Protein AF-A0A496L626-F1 (afdb_monomer_lite)

Sequence (64 aa):
MSVFAKRYNFATLKNQKSNTVKNICSDMDLKTFSEQEAKKVTLDYFCGDELATQVWINKYALKD

pLDDT: mean 72.19, std 16.36, range [44.22, 93.81]

Foldseek 3Di:
DDDDPCPPPPDDPDDDDDPPPPDPDDDPPPPLDDLVVQLVVLCVVVVNPNVSSVVVCVVPVPDD

Structure (mmCIF, N/CA/C/O backbone):
data_AF-A0A496L626-F1
#
_entry.id   AF-A0A496L626-F1
#
loop_
_atom_site.group_PDB
_atom_site.id
_atom_site.type_symbol
_atom_site.label_atom_id
_atom_site.label_alt_id
_atom_site.label_comp_id
_atom_site.label_asym_id
_atom_site.label_entity_id
_atom_site.label_seq_id
_atom_site.pdbx_PDB_ins_code
_atom_site.Cartn_x
_atom_site.Cartn_y
_atom_site.Cartn_z
_atom_site.occupancy
_atom_site.B_iso_or_equiv
_atom_site.auth_seq_id
_atom_site.auth_comp_id
_atom_site.auth_asym_id
_atom_site.auth_atom_id
_atom_site.pdbx_PDB_model_num
ATOM 1 N N . MET A 1 1 ? -28.201 64.191 -24.609 1.00 44.22 1 MET A N 1
ATOM 2 C CA . MET A 1 1 ? -27.278 63.107 -25.003 1.00 44.22 1 MET A CA 1
ATOM 3 C C . MET A 1 1 ? -27.183 62.130 -23.839 1.00 44.22 1 MET A C 1
ATOM 5 O O . MET A 1 1 ? -26.523 62.413 -22.850 1.00 44.22 1 MET A O 1
ATOM 9 N N . SER A 1 2 ? -27.948 61.046 -23.906 1.00 46.62 2 SER A N 1
ATOM 10 C CA . SER A 1 2 ? -27.833 59.915 -22.988 1.00 46.62 2 SER A CA 1
ATOM 11 C C . SER A 1 2 ? -26.702 59.024 -23.501 1.00 46.62 2 SER A C 1
ATOM 13 O O . SER A 1 2 ? -26.799 58.603 -24.645 1.00 46.62 2 SER A O 1
ATOM 15 N N . VAL A 1 3 ? -25.652 58.772 -22.712 1.00 55.81 3 VAL A N 1
ATOM 16 C CA . VAL A 1 3 ? -24.813 57.553 -22.780 1.00 55.81 3 VAL A CA 1
ATOM 17 C C . VAL A 1 3 ? -24.114 57.359 -21.418 1.00 55.81 3 VAL A C 1
ATOM 19 O O . VAL A 1 3 ? -23.001 57.799 -21.180 1.00 55.81 3 VAL A O 1
ATOM 22 N N . PHE A 1 4 ? -24.862 56.957 -20.394 1.00 57.72 4 PHE A N 1
ATOM 23 C CA . PHE A 1 4 ? -24.918 55.558 -19.951 1.00 57.72 4 PHE A CA 1
ATOM 24 C C . PHE A 1 4 ? -23.654 55.070 -19.217 1.00 57.72 4 PHE A C 1
ATOM 26 O O . PHE A 1 4 ? -23.080 54.033 -19.540 1.00 57.72 4 PHE A O 1
ATOM 33 N N . ALA A 1 5 ? -23.266 55.764 -18.143 1.00 57.59 5 ALA A N 1
ATOM 34 C CA . ALA A 1 5 ? -22.533 55.110 -17.066 1.00 57.59 5 ALA A CA 1
ATOM 35 C C . ALA A 1 5 ? -23.498 54.134 -16.376 1.00 57.59 5 ALA A C 1
ATOM 37 O O . ALA A 1 5 ? -24.169 54.471 -15.400 1.00 57.59 5 ALA A O 1
ATOM 38 N N . LYS A 1 6 ? -23.586 52.909 -16.905 1.00 57.31 6 LYS A N 1
ATOM 39 C CA . LYS A 1 6 ? -24.046 51.748 -16.144 1.00 57.31 6 LYS A CA 1
ATOM 40 C C . LYS A 1 6 ? -23.059 51.568 -14.995 1.00 57.31 6 LYS A C 1
ATOM 42 O O . LYS A 1 6 ? -22.102 50.806 -15.086 1.00 57.31 6 LYS A O 1
ATOM 47 N N . ARG A 1 7 ? -23.269 52.317 -13.911 1.00 57.72 7 ARG A N 1
ATOM 48 C CA . ARG A 1 7 ? -22.737 51.986 -12.596 1.00 57.72 7 ARG A CA 1
ATOM 49 C C . ARG A 1 7 ? -23.410 50.669 -12.240 1.00 57.72 7 ARG A C 1
ATOM 51 O O . ARG A 1 7 ? -24.519 50.661 -11.716 1.00 57.72 7 ARG A O 1
ATOM 58 N N . TYR A 1 8 ? -22.799 49.567 -12.663 1.00 52.38 8 TYR A N 1
ATOM 59 C CA . TYR A 1 8 ? -23.254 48.235 -12.315 1.00 52.38 8 TYR A CA 1
ATOM 60 C C . TYR A 1 8 ? -23.337 48.190 -10.793 1.00 52.38 8 TYR A C 1
ATOM 62 O O . TYR A 1 8 ? -22.341 48.344 -10.086 1.00 52.38 8 TYR A O 1
ATOM 70 N N . ASN A 1 9 ? -24.571 48.110 -10.311 1.00 59.59 9 ASN A N 1
ATOM 71 C CA . ASN A 1 9 ? -24.903 48.039 -8.908 1.00 59.59 9 ASN A CA 1
ATOM 72 C C . ASN A 1 9 ? -24.411 46.672 -8.422 1.00 59.59 9 ASN A C 1
ATOM 74 O O . ASN A 1 9 ? -25.049 45.652 -8.661 1.00 59.59 9 ASN A O 1
ATOM 78 N N . PHE A 1 10 ? -23.217 46.639 -7.829 1.00 57.97 10 PHE A N 1
ATOM 79 C CA . PHE A 1 10 ? -22.552 45.423 -7.346 1.00 57.97 10 PHE A CA 1
ATOM 80 C C . PHE A 1 10 ? -23.143 44.941 -6.007 1.00 57.97 10 PHE A C 1
ATOM 82 O O . PHE A 1 10 ? -22.447 44.415 -5.144 1.00 57.97 10 PHE A O 1
ATOM 89 N N . ALA A 1 11 ? -24.440 45.158 -5.803 1.00 60.88 11 ALA A N 1
ATOM 90 C CA . ALA A 1 11 ? -25.159 44.795 -4.601 1.00 60.88 11 ALA A CA 1
ATOM 91 C C . ALA A 1 11 ? -26.407 44.019 -5.009 1.00 60.88 11 ALA A C 1
ATOM 93 O O . ALA A 1 11 ? -27.384 44.622 -5.424 1.00 60.88 11 ALA A O 1
ATOM 94 N N . THR A 1 12 ? -26.307 42.690 -4.903 1.00 62.84 12 THR A N 1
ATOM 95 C CA . THR A 1 12 ? -27.346 41.724 -4.474 1.00 62.84 12 THR A CA 1
ATOM 96 C C . THR A 1 12 ? -27.163 40.364 -5.152 1.00 62.84 12 THR A C 1
ATOM 98 O O . THR A 1 12 ? -28.063 39.850 -5.804 1.00 62.84 12 THR A O 1
ATOM 101 N N . LEU A 1 13 ? -26.000 39.742 -4.955 1.00 56.31 13 LEU A N 1
ATOM 102 C CA . LEU A 1 13 ? -25.861 38.286 -5.069 1.00 56.31 13 LEU A CA 1
ATOM 103 C C . LEU A 1 13 ? -25.277 37.732 -3.762 1.00 56.31 13 LEU A C 1
ATOM 105 O O . LEU A 1 13 ? -24.250 37.064 -3.730 1.00 56.31 13 LEU A O 1
ATOM 109 N N . LYS A 1 14 ? -25.930 38.065 -2.646 1.00 59.03 14 LYS A N 1
ATOM 110 C CA . LYS A 1 14 ? -25.918 37.227 -1.443 1.00 59.03 14 LYS A CA 1
ATOM 111 C C . LYS A 1 14 ? -27.246 36.479 -1.430 1.00 59.03 14 LYS A C 1
ATOM 113 O O . LYS A 1 14 ? -28.255 37.096 -1.755 1.00 59.03 14 LYS A O 1
ATOM 118 N N . ASN A 1 15 ? -27.231 35.227 -0.962 1.00 64.19 15 ASN A N 1
ATOM 119 C CA . ASN A 1 15 ? -28.395 34.342 -0.799 1.00 64.19 15 ASN A CA 1
ATOM 120 C C . ASN A 1 15 ? -28.804 33.688 -2.137 1.00 64.19 15 ASN A C 1
ATOM 122 O O . ASN A 1 15 ? -29.486 34.292 -2.944 1.00 64.19 15 ASN A O 1
ATOM 126 N N . GLN A 1 16 ? -28.369 32.488 -2.508 1.00 59.38 16 GLN A N 1
ATOM 127 C CA . GLN A 1 16 ? -28.416 31.24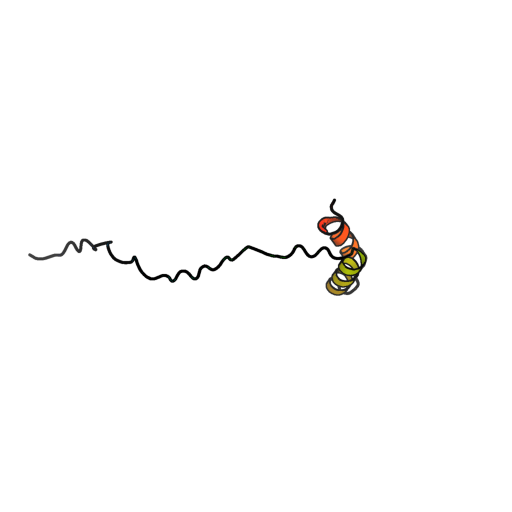0 -1.757 1.00 59.38 16 GLN A CA 1
ATOM 128 C C . GLN A 1 16 ? -27.318 30.302 -2.295 1.00 59.38 16 GLN A C 1
ATOM 130 O O . GLN A 1 16 ? -27.468 29.705 -3.357 1.00 59.38 16 GLN A O 1
ATOM 135 N N . LYS A 1 17 ? -26.214 30.116 -1.569 1.00 47.16 17 LYS A N 1
ATOM 136 C CA . LYS A 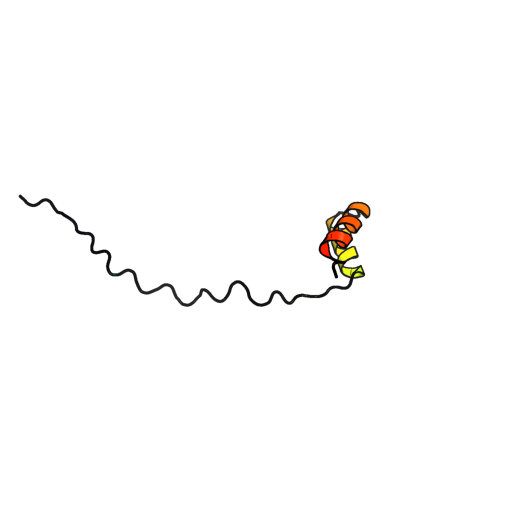1 17 ? -25.544 28.812 -1.607 1.00 47.16 17 LYS A CA 1
ATOM 137 C C . LYS A 1 17 ? -25.863 28.177 -0.274 1.00 47.16 17 LYS A C 1
ATOM 139 O O . LYS A 1 17 ? -25.355 28.598 0.759 1.00 47.16 17 LYS A O 1
ATOM 144 N N . SER A 1 18 ? -26.833 27.273 -0.347 1.00 45.06 18 SER A N 1
ATOM 145 C CA . SER A 1 18 ? -27.203 26.308 0.674 1.00 45.06 18 SER A CA 1
ATOM 146 C C . SER A 1 18 ? -26.014 25.955 1.567 1.00 45.06 18 SER A C 1
ATOM 148 O O . SER A 1 18 ? -24.905 25.735 1.074 1.00 45.06 18 SER A O 1
ATOM 150 N N . ASN A 1 19 ? -26.268 25.882 2.870 1.00 55.88 19 ASN A N 1
ATOM 151 C CA . ASN A 1 19 ? -25.389 25.325 3.895 1.00 55.88 19 ASN A CA 1
ATOM 152 C C . ASN A 1 19 ? -25.138 23.817 3.656 1.00 55.88 19 ASN A C 1
ATOM 154 O O . ASN A 1 19 ? -25.478 22.965 4.471 1.00 55.88 19 ASN A O 1
ATOM 158 N N . THR A 1 20 ? -24.569 23.473 2.503 1.00 57.81 20 THR A N 1
ATOM 159 C CA . THR A 1 20 ? -24.224 22.121 2.053 1.00 57.81 20 THR A CA 1
ATOM 160 C C . THR A 1 20 ? -22.774 22.066 1.589 1.00 57.81 20 THR A C 1
ATOM 162 O O . THR A 1 20 ? -22.433 21.326 0.675 1.00 57.81 20 THR A O 1
ATOM 165 N N . VAL A 1 21 ? -21.897 22.828 2.240 1.00 59.44 21 VAL A N 1
ATOM 166 C CA . VAL A 1 21 ? -20.510 22.390 2.422 1.00 59.44 21 VAL A CA 1
ATOM 167 C C . VAL A 1 21 ? -20.509 21.613 3.736 1.00 59.44 21 VAL A C 1
ATOM 169 O O . VAL A 1 21 ? -20.062 22.095 4.768 1.00 59.44 21 VAL A O 1
ATOM 172 N N . LYS A 1 22 ? -21.156 20.442 3.730 1.00 57.59 22 LYS A N 1
ATOM 173 C CA . LYS A 1 22 ? -21.009 19.480 4.822 1.00 57.59 22 LYS A CA 1
ATOM 174 C C . LYS A 1 22 ? -19.568 18.986 4.740 1.00 57.59 22 LYS A C 1
ATOM 176 O O . LYS A 1 22 ? -19.203 18.429 3.710 1.00 57.59 22 LYS A O 1
ATOM 181 N N . ASN A 1 23 ? -18.785 19.297 5.773 1.00 58.97 23 ASN A N 1
ATOM 182 C CA . ASN A 1 23 ? -17.429 18.837 6.073 1.00 58.97 23 ASN A CA 1
ATOM 183 C C . ASN A 1 23 ? -16.866 17.810 5.081 1.00 58.97 23 ASN A C 1
ATOM 185 O O . ASN A 1 23 ? -17.070 16.609 5.232 1.00 58.97 23 ASN A O 1
ATOM 189 N N . ILE A 1 24 ? -16.098 18.272 4.097 1.00 62.50 24 ILE A N 1
ATOM 190 C CA . ILE A 1 24 ? -15.018 17.428 3.590 1.00 62.50 24 ILE A CA 1
ATOM 191 C C . ILE A 1 24 ? -13.935 17.554 4.654 1.00 62.50 24 ILE A C 1
ATOM 193 O O . ILE A 1 24 ? -13.551 18.676 4.974 1.00 62.50 24 ILE A O 1
ATOM 197 N N . CYS A 1 25 ? -13.460 16.428 5.176 1.00 51.72 25 CYS A N 1
ATOM 198 C CA . CYS A 1 25 ? -12.468 16.330 6.249 1.00 51.72 25 CYS A CA 1
ATOM 199 C C . CYS A 1 25 ? -13.061 16.338 7.665 1.00 51.72 25 CYS A C 1
ATOM 201 O O . CYS A 1 25 ? -13.020 17.326 8.389 1.00 51.72 25 CYS A O 1
ATOM 203 N N . SER A 1 26 ? -13.584 15.186 8.068 1.00 57.69 26 SER A N 1
ATOM 204 C CA . SER A 1 26 ? -13.498 14.694 9.445 1.00 57.69 26 SER A CA 1
ATOM 205 C C . SER A 1 26 ? -13.910 13.226 9.418 1.00 57.69 26 SER A C 1
ATOM 207 O O . SER A 1 26 ? -14.971 12.928 8.873 1.00 57.69 26 SER A O 1
ATOM 209 N N . ASP A 1 27 ? -13.056 12.367 9.972 1.00 54.53 27 ASP A N 1
ATOM 210 C CA . ASP A 1 27 ? -13.135 10.901 10.005 1.00 54.53 27 ASP A CA 1
ATOM 211 C C . ASP A 1 27 ? -12.708 10.158 8.725 1.00 54.53 27 ASP A C 1
ATOM 213 O O . ASP A 1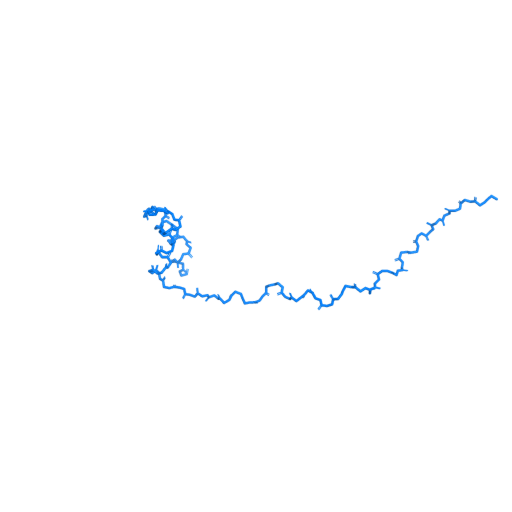 27 ? -13.458 9.404 8.112 1.00 54.53 27 ASP A O 1
ATOM 217 N N . MET A 1 28 ? -11.429 10.287 8.348 1.00 54.84 28 MET A N 1
ATOM 218 C CA . MET A 1 28 ? -10.736 9.034 8.040 1.00 54.84 28 MET A CA 1
ATOM 219 C C . MET A 1 28 ? -10.422 8.418 9.394 1.00 54.84 28 MET A C 1
ATOM 221 O O . MET A 1 28 ? -9.444 8.820 10.023 1.00 54.84 28 MET A O 1
ATOM 225 N N . ASP A 1 29 ? -11.281 7.507 9.857 1.00 60.03 29 ASP A N 1
ATOM 226 C CA . ASP A 1 29 ? -10.911 6.533 10.880 1.00 60.03 29 ASP A CA 1
ATOM 227 C C . ASP A 1 29 ? -9.494 6.061 10.541 1.00 60.03 29 ASP A C 1
ATOM 229 O O . ASP A 1 29 ? -9.284 5.429 9.497 1.00 60.03 29 ASP A O 1
ATOM 233 N N . LEU A 1 30 ? -8.508 6.426 11.364 1.00 64.62 30 LEU A N 1
ATOM 234 C CA . LEU A 1 30 ? -7.150 5.913 11.242 1.00 64.62 30 LEU A CA 1
ATOM 235 C C . LEU A 1 30 ? -7.229 4.424 11.573 1.00 64.62 30 LEU A C 1
ATOM 237 O O . LEU A 1 30 ? -7.046 4.007 12.714 1.00 64.62 30 LEU A O 1
ATOM 241 N N . LYS A 1 31 ? -7.598 3.617 10.577 1.00 69.88 31 LYS A N 1
ATOM 242 C CA . LYS A 1 31 ? -7.630 2.169 10.699 1.00 69.88 31 LYS A CA 1
ATOM 243 C C . LYS A 1 31 ? -6.193 1.702 10.773 1.00 69.88 31 LYS A C 1
ATOM 245 O O . LYS A 1 31 ? -5.480 1.651 9.774 1.00 69.88 31 LYS A O 1
ATOM 250 N N . THR A 1 32 ? -5.779 1.389 11.989 1.00 74.12 32 THR A N 1
ATOM 251 C CA . THR A 1 32 ? -4.529 0.693 12.240 1.00 74.12 32 THR A CA 1
ATOM 252 C C . THR A 1 32 ? -4.698 -0.734 11.750 1.00 74.12 32 THR A C 1
ATOM 254 O O . THR A 1 32 ? -5.383 -1.546 12.372 1.00 74.12 32 THR A O 1
ATOM 257 N N . PHE A 1 33 ? -4.106 -1.022 10.600 1.00 79.44 33 PHE A N 1
ATOM 258 C CA . PHE A 1 33 ? -4.001 -2.378 10.089 1.00 79.44 33 PHE A CA 1
ATOM 259 C C . PHE A 1 33 ? -2.758 -3.043 10.671 1.00 79.44 33 PHE A C 1
ATOM 261 O O . PHE A 1 33 ? -1.760 -2.388 10.972 1.00 79.44 33 PHE A O 1
ATOM 268 N N . SER A 1 34 ? -2.822 -4.360 10.835 1.00 86.81 34 SER A N 1
ATOM 269 C CA . SER A 1 34 ? -1.649 -5.137 11.230 1.00 86.81 34 SER A CA 1
ATOM 270 C C . SER A 1 34 ? -0.599 -5.131 10.112 1.00 86.81 34 SER A C 1
ATOM 272 O O . SER A 1 34 ? -0.938 -5.079 8.927 1.00 86.81 34 SER A O 1
ATOM 274 N N . GLU A 1 35 ? 0.686 -5.227 10.468 1.00 83.88 35 GLU A N 1
ATOM 275 C CA . GLU A 1 35 ? 1.791 -5.234 9.494 1.00 83.88 35 GLU A CA 1
ATOM 276 C C . GLU A 1 35 ? 1.608 -6.323 8.423 1.00 83.88 35 GLU A C 1
ATOM 278 O O . GLU A 1 35 ? 1.850 -6.104 7.237 1.00 83.88 35 GLU A O 1
ATOM 283 N N . GLN A 1 36 ? 1.114 -7.495 8.830 1.00 88.12 36 GLN A N 1
ATOM 284 C CA . GLN A 1 36 ? 0.880 -8.631 7.939 1.00 88.12 36 GLN A CA 1
ATOM 285 C C . GLN A 1 36 ? -0.189 -8.336 6.880 1.00 88.12 36 GLN A C 1
ATOM 287 O O . GLN A 1 36 ? -0.041 -8.729 5.721 1.00 88.12 36 GLN A O 1
ATOM 292 N N . GLU A 1 37 ? -1.251 -7.628 7.261 1.00 88.19 37 GLU A N 1
ATOM 293 C CA . GLU A 1 37 ? -2.328 -7.239 6.353 1.00 88.19 37 GLU A CA 1
ATOM 294 C C . GLU A 1 37 ? -1.856 -6.165 5.373 1.00 88.19 37 GLU A C 1
ATOM 296 O O . GLU A 1 37 ? -2.025 -6.322 4.161 1.00 88.19 37 GLU A O 1
ATOM 301 N N . ALA A 1 38 ? -1.162 -5.140 5.879 1.00 86.50 38 ALA A N 1
ATOM 302 C CA . ALA A 1 38 ? -0.539 -4.120 5.044 1.00 86.50 38 ALA A CA 1
ATOM 303 C C . ALA A 1 38 ? 0.432 -4.753 4.036 1.00 86.50 38 ALA A C 1
ATOM 305 O O . ALA A 1 38 ? 0.407 -4.407 2.854 1.00 86.50 38 ALA A O 1
ATOM 306 N N . LYS A 1 39 ? 1.226 -5.743 4.466 1.00 89.88 39 LYS A N 1
ATOM 307 C CA . LYS A 1 39 ? 2.148 -6.473 3.593 1.00 89.88 39 LYS A CA 1
ATOM 308 C C . LYS A 1 39 ? 1.434 -7.243 2.496 1.00 89.88 39 LYS A C 1
ATOM 310 O O . LYS A 1 39 ? 1.844 -7.158 1.344 1.00 89.88 39 LYS A O 1
ATOM 315 N N . LYS A 1 40 ? 0.364 -7.962 2.829 1.00 91.75 40 LYS A N 1
ATOM 316 C CA . LYS A 1 40 ? -0.397 -8.755 1.858 1.00 91.75 40 LYS A CA 1
ATOM 317 C C . LYS A 1 40 ? -1.053 -7.881 0.788 1.00 91.75 40 LYS A C 1
ATOM 319 O O . LYS A 1 40 ? -0.946 -8.197 -0.391 1.00 91.75 40 LYS A O 1
ATOM 324 N N . VAL A 1 41 ? -1.694 -6.782 1.188 1.00 90.62 41 VAL A N 1
ATOM 325 C CA . VAL A 1 41 ? -2.342 -5.843 0.253 1.00 90.62 41 VAL A CA 1
ATOM 326 C C . VAL A 1 41 ? -1.306 -5.144 -0.624 1.00 90.62 41 VAL A C 1
ATOM 328 O O . VAL A 1 41 ? -1.505 -4.987 -1.823 1.00 90.62 41 VAL A O 1
ATOM 331 N N . THR A 1 42 ? -0.171 -4.764 -0.039 1.00 90.12 42 THR A N 1
ATOM 332 C CA . THR A 1 42 ? 0.925 -4.131 -0.777 1.00 90.12 42 THR A CA 1
ATOM 333 C C . THR A 1 42 ? 1.551 -5.103 -1.786 1.00 90.12 42 THR A C 1
ATOM 335 O O . THR A 1 42 ? 1.830 -4.714 -2.915 1.00 90.12 42 THR A O 1
ATOM 338 N N . LEU A 1 43 ? 1.698 -6.380 -1.423 1.00 93.81 43 LEU A N 1
ATOM 339 C CA . LEU A 1 43 ? 2.204 -7.424 -2.316 1.00 93.81 43 LEU A CA 1
ATOM 340 C C . LEU A 1 43 ? 1.264 -7.678 -3.497 1.00 93.81 43 LEU A C 1
ATOM 342 O O . LEU A 1 43 ? 1.730 -7.814 -4.625 1.00 93.81 43 LEU A O 1
ATOM 346 N N . ASP A 1 44 ? -0.046 -7.691 -3.252 1.00 93.81 44 ASP A N 1
ATOM 347 C CA . ASP A 1 44 ? -1.062 -7.785 -4.305 1.00 93.81 44 ASP A CA 1
ATOM 348 C C . ASP A 1 44 ? -1.028 -6.558 -5.236 1.00 93.81 44 ASP A C 1
ATOM 350 O O . ASP A 1 44 ? -1.014 -6.697 -6.457 1.00 93.81 44 ASP A O 1
ATOM 354 N N . TYR A 1 45 ? -0.881 -5.356 -4.667 1.00 91.69 45 TYR A N 1
ATOM 355 C CA . TYR A 1 45 ? -0.749 -4.104 -5.420 1.00 91.69 45 TYR A CA 1
ATOM 356 C C . TYR A 1 45 ? 0.494 -4.072 -6.324 1.00 91.69 45 TYR A C 1
ATOM 358 O O . TYR A 1 45 ? 0.438 -3.556 -7.439 1.00 91.69 45 TYR A O 1
ATOM 366 N N . PHE A 1 46 ? 1.612 -4.639 -5.862 1.00 90.94 46 PHE A N 1
ATOM 367 C CA . PHE A 1 46 ? 2.853 -4.748 -6.633 1.00 90.94 46 PHE A CA 1
ATOM 368 C C . PHE A 1 46 ? 2.963 -6.047 -7.447 1.00 90.94 46 PHE A C 1
ATOM 370 O O . PHE A 1 46 ? 4.059 -6.405 -7.878 1.00 90.94 46 PHE A O 1
ATOM 377 N N . CYS A 1 47 ? 1.856 -6.761 -7.675 1.00 91.00 47 CYS A N 1
ATOM 378 C CA . CYS A 1 47 ? 1.823 -7.984 -8.485 1.00 91.00 47 CYS A CA 1
ATOM 379 C C . CYS A 1 47 ? 2.825 -9.067 -8.027 1.00 91.00 47 CYS A C 1
ATOM 381 O O . CYS A 1 47 ? 3.362 -9.808 -8.850 1.00 91.00 47 CYS A O 1
ATOM 383 N N . GLY A 1 48 ? 3.096 -9.159 -6.724 1.00 91.25 48 GLY A N 1
ATOM 384 C CA . GLY A 1 48 ? 4.042 -10.120 -6.156 1.00 91.25 48 GLY A CA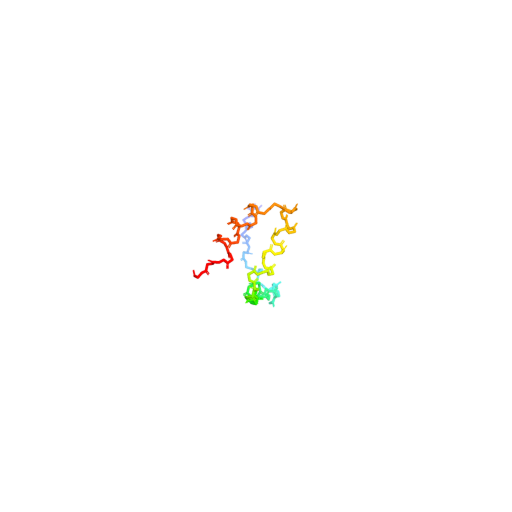 1
ATOM 385 C C . GLY A 1 48 ? 5.498 -9.651 -6.076 1.00 91.25 48 GLY A C 1
ATOM 386 O O . GLY A 1 48 ? 6.350 -10.456 -5.709 1.00 91.25 48 GLY A O 1
ATOM 387 N N . ASP A 1 49 ? 5.811 -8.383 -6.374 1.00 93.06 49 ASP A N 1
ATOM 388 C CA . ASP A 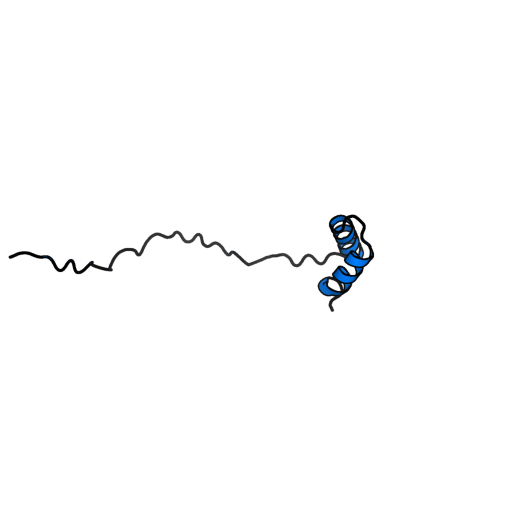1 49 ? 7.156 -7.835 -6.152 1.00 93.06 49 ASP A CA 1
ATOM 389 C C . ASP A 1 49 ? 7.418 -7.636 -4.647 1.00 93.06 49 ASP A C 1
ATOM 391 O O . ASP A 1 49 ? 6.988 -6.663 -4.011 1.00 93.06 49 ASP A O 1
ATOM 395 N N . GLU A 1 50 ? 8.126 -8.602 -4.062 1.00 90.94 50 GLU A N 1
ATOM 396 C CA . GLU A 1 50 ? 8.470 -8.610 -2.642 1.00 90.94 50 GLU A CA 1
ATOM 397 C C . GLU A 1 50 ? 9.402 -7.454 -2.255 1.00 90.94 50 GLU A C 1
ATOM 399 O O . GLU A 1 50 ? 9.268 -6.904 -1.157 1.00 90.94 50 GLU A O 1
ATOM 404 N N . LEU A 1 51 ? 10.309 -7.044 -3.148 1.00 93.06 51 LEU A N 1
ATOM 405 C CA . LEU A 1 51 ? 11.287 -5.996 -2.864 1.00 93.06 51 LEU A CA 1
ATOM 406 C C . LEU A 1 51 ? 10.608 -4.624 -2.807 1.00 93.06 51 LEU A C 1
ATOM 408 O O . LEU A 1 51 ? 10.799 -3.877 -1.843 1.00 93.06 51 LEU A O 1
ATOM 412 N N . ALA A 1 52 ? 9.772 -4.306 -3.801 1.00 91.19 52 ALA A N 1
ATOM 413 C CA . ALA A 1 52 ? 8.989 -3.069 -3.821 1.00 91.19 52 ALA A CA 1
ATOM 414 C C . ALA A 1 52 ? 8.062 -2.972 -2.598 1.00 91.19 52 ALA A C 1
ATOM 416 O O . ALA A 1 52 ? 7.977 -1.928 -1.941 1.00 91.19 52 ALA A O 1
ATOM 417 N N . THR A 1 53 ? 7.443 -4.098 -2.239 1.00 91.88 53 THR A N 1
ATOM 418 C CA . THR A 1 53 ? 6.569 -4.226 -1.071 1.00 91.88 53 THR A CA 1
ATOM 419 C C . THR A 1 53 ? 7.294 -3.901 0.235 1.00 91.88 53 THR A C 1
ATOM 421 O O . THR A 1 53 ? 6.805 -3.099 1.031 1.00 91.88 53 THR A O 1
ATOM 424 N N . GLN A 1 54 ? 8.483 -4.468 0.458 1.00 90.25 54 GLN A N 1
ATOM 425 C CA . GLN A 1 54 ? 9.272 -4.220 1.669 1.00 90.25 54 GLN A CA 1
ATOM 426 C C . GLN A 1 54 ? 9.719 -2.760 1.794 1.00 90.25 54 GLN A C 1
ATOM 428 O O . GLN A 1 54 ? 9.605 -2.169 2.869 1.00 90.25 54 GLN A O 1
ATOM 433 N N . VAL A 1 55 ? 10.189 -2.153 0.700 1.00 91.56 55 VAL A N 1
ATOM 434 C CA . VAL A 1 55 ? 10.597 -0.738 0.691 1.00 91.56 55 VAL A CA 1
ATOM 435 C C . VAL A 1 55 ? 9.417 0.176 1.033 1.00 91.56 55 VAL A C 1
ATOM 437 O O . VAL A 1 55 ? 9.586 1.153 1.767 1.00 91.56 55 VAL A O 1
ATOM 440 N N . TRP A 1 56 ? 8.218 -0.148 0.541 1.00 90.00 56 TRP A N 1
ATOM 441 C CA . TRP A 1 56 ? 7.004 0.620 0.807 1.00 90.00 56 TRP A CA 1
ATOM 442 C C . TRP A 1 56 ? 6.557 0.526 2.273 1.00 90.00 56 TRP A C 1
ATOM 444 O O . TRP A 1 56 ? 6.346 1.551 2.924 1.00 90.00 56 TRP A O 1
ATOM 454 N N . ILE A 1 57 ? 6.498 -0.687 2.828 1.00 88.88 57 ILE A N 1
ATOM 455 C CA . ILE A 1 57 ? 6.114 -0.941 4.229 1.00 88.88 57 ILE A CA 1
ATOM 456 C C . ILE A 1 57 ? 7.081 -0.249 5.195 1.00 88.88 57 ILE A C 1
ATOM 458 O O . ILE A 1 57 ? 6.641 0.448 6.109 1.00 88.88 57 ILE A O 1
ATOM 462 N N . ASN A 1 58 ? 8.390 -0.346 4.946 1.00 88.19 58 ASN A N 1
ATOM 463 C CA . ASN A 1 58 ? 9.411 0.294 5.782 1.00 88.19 58 ASN A CA 1
ATOM 464 C C . ASN A 1 58 ? 9.323 1.828 5.762 1.00 88.19 58 ASN A C 1
ATOM 466 O O . ASN A 1 58 ? 9.737 2.491 6.709 1.00 88.19 58 ASN A O 1
ATOM 470 N N . LYS A 1 59 ? 8.809 2.418 4.677 1.00 85.88 59 LYS A N 1
ATOM 471 C CA . LYS A 1 59 ? 8.720 3.875 4.520 1.00 85.88 59 LYS A CA 1
ATOM 472 C C . LYS A 1 59 ? 7.427 4.463 5.096 1.00 85.88 59 LYS A C 1
ATOM 474 O O . LYS A 1 59 ? 7.455 5.615 5.537 1.00 85.88 59 LYS A O 1
ATOM 479 N N . TYR A 1 60 ? 6.326 3.706 5.078 1.00 82.69 60 TYR A N 1
ATOM 480 C CA . TYR A 1 60 ? 4.984 4.239 5.347 1.00 82.69 60 TYR A CA 1
ATOM 481 C C . TYR A 1 60 ? 4.147 3.461 6.371 1.00 82.69 60 TYR A C 1
ATOM 483 O O . TYR A 1 60 ? 3.227 4.053 6.923 1.00 82.69 60 TYR A O 1
ATOM 491 N N . ALA A 1 61 ? 4.433 2.182 6.631 1.00 78.81 61 ALA A N 1
ATOM 492 C CA . ALA A 1 61 ? 3.640 1.346 7.541 1.00 78.81 61 ALA A CA 1
ATOM 493 C C . ALA A 1 61 ? 4.325 1.113 8.899 1.00 78.81 61 ALA A C 1
ATOM 495 O O . ALA A 1 61 ? 3.647 1.094 9.919 1.00 78.81 61 ALA A O 1
ATOM 496 N N . LEU A 1 62 ? 5.656 0.983 8.921 1.00 73.00 62 LEU A N 1
ATOM 497 C CA . LEU A 1 62 ? 6.470 0.783 10.133 1.00 73.00 62 LEU A CA 1
ATOM 498 C C . LEU A 1 6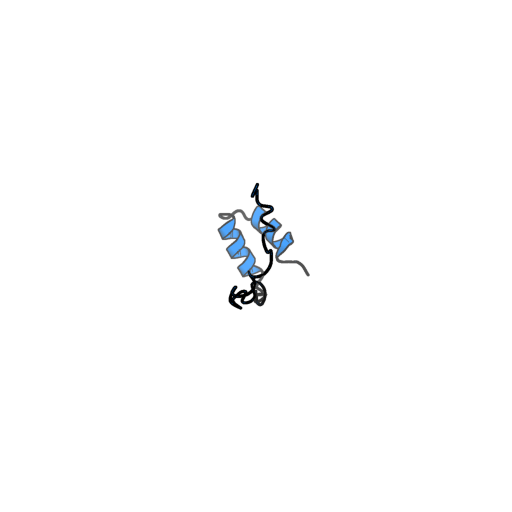2 ? 7.113 2.088 10.625 1.00 73.00 62 LEU A C 1
ATOM 500 O O . LEU A 1 62 ? 8.302 2.136 10.936 1.00 73.00 62 LEU A O 1
ATOM 504 N N . LYS A 1 63 ? 6.342 3.176 10.634 1.00 64.38 63 LYS A N 1
ATOM 505 C CA . LYS A 1 63 ? 6.763 4.414 11.287 1.00 64.38 63 LYS A CA 1
ATOM 506 C C . LYS A 1 63 ? 6.139 4.479 12.673 1.00 64.38 63 LYS A C 1
ATOM 508 O O . LYS A 1 63 ? 4.962 4.815 12.783 1.00 64.38 63 LYS A O 1
ATOM 513 N N . ASP A 1 64 ? 6.934 4.155 13.689 1.00 57.44 64 ASP A N 1
ATOM 514 C CA . ASP A 1 64 ? 6.821 4.854 14.974 1.00 57.44 64 ASP A CA 1
ATOM 515 C C . ASP A 1 64 ? 6.903 6.381 14.759 1.00 57.44 64 ASP A C 1
ATOM 517 O O . ASP A 1 64 ? 7.658 6.825 13.851 1.00 57.44 64 ASP A O 1
#

Secondary structure (DSSP, 8-state):
--------------S---S----SSS--------HHHHHHHHHHHTTT-HHHHHHHHHHHTS--

Radius of gyration: 27.52 Å; chains: 1; bounding box: 40×73×40 Å